Protein AF-A0A1V4V777-F1 (afdb_monomer_lite)

Secondary structure (DSSP, 8-state):
-HHHHHHHHHHHHTSSS---HHHHHHHHHHH-TT-SHHHHHHHHHHHHS-GGGS-S-----SHHHHHHHHHHHTT---HHHHHHHHHHHHHH-SS-HHHHHHHHHHHHHH---SS--HHHHHHHHHTTTS--

Foldseek 3Di:
DLLVVVVVVVVVVVDPDPDDLLVVLVCCCPDNPPHDDNSVVSNVVVVVDPPVVDQLQDDDPCPLVVVVVVCVVVVHDDPVSVVSVVVNVVSVDPPPVVVVVVLVVCCVPPVRDDDDDVVVVVCVVPVVPVPD

Radius of gyration: 19.56 Å; chains: 1; bounding box: 46×44×49 Å

Structure (mmCIF, N/CA/C/O backbone):
data_AF-A0A1V4V777-F1
#
_entry.id   AF-A0A1V4V777-F1
#
loop_
_atom_site.group_PDB
_atom_site.id
_atom_site.type_symbol
_atom_site.label_atom_id
_atom_site.label_alt_id
_atom_site.label_comp_id
_atom_site.label_asym_id
_atom_site.label_entity_id
_atom_site.label_seq_id
_atom_site.pdbx_PDB_ins_code
_atom_site.Cartn_x
_atom_site.Cartn_y
_atom_site.Cartn_z
_atom_site.occupancy
_atom_site.B_iso_or_equiv
_atom_site.auth_seq_id
_atom_site.auth_comp_id
_atom_site.auth_asym_id
_atom_site.auth_atom_id
_atom_site.pdbx_PDB_model_num
ATOM 1 N N . MET A 1 1 ? 1.295 -0.959 10.796 1.00 88.62 1 MET A N 1
ATOM 2 C CA . MET A 1 1 ? 2.072 -0.291 9.726 1.00 88.62 1 MET A CA 1
ATOM 3 C C . MET A 1 1 ? 1.119 0.513 8.853 1.00 88.62 1 MET A C 1
ATOM 5 O O . MET A 1 1 ? 0.057 -0.014 8.550 1.00 88.62 1 MET A O 1
ATOM 9 N N . ALA A 1 2 ? 1.464 1.749 8.473 1.00 96.12 2 ALA A N 1
ATOM 10 C CA . ALA A 1 2 ? 0.567 2.633 7.713 1.00 96.12 2 ALA A CA 1
ATOM 11 C C . ALA A 1 2 ? 0.217 2.074 6.322 1.00 96.12 2 ALA A C 1
ATOM 13 O O . ALA A 1 2 ? -0.961 1.963 5.997 1.00 96.12 2 ALA A O 1
ATOM 14 N N . GLN A 1 3 ? 1.223 1.623 5.564 1.00 97.31 3 GLN A N 1
ATOM 15 C CA . GLN A 1 3 ? 1.032 1.052 4.226 1.00 97.31 3 GLN A CA 1
ATOM 16 C C . GLN A 1 3 ? 0.048 -0.131 4.223 1.00 97.31 3 GLN A C 1
ATOM 18 O O . GLN A 1 3 ? -0.905 -0.140 3.452 1.00 97.31 3 GLN A O 1
ATOM 23 N N . ALA A 1 4 ? 0.204 -1.078 5.155 1.00 97.31 4 ALA A N 1
ATOM 24 C CA . ALA A 1 4 ? -0.697 -2.229 5.269 1.00 97.31 4 ALA A CA 1
ATOM 25 C C . ALA A 1 4 ? -2.156 -1.826 5.571 1.00 97.31 4 ALA A C 1
ATOM 27 O O . ALA A 1 4 ? -3.092 -2.435 5.056 1.00 97.31 4 ALA A O 1
ATOM 28 N N . ILE A 1 5 ? -2.367 -0.783 6.387 1.00 97.25 5 ILE A N 1
ATOM 29 C CA . ILE A 1 5 ? -3.711 -0.236 6.635 1.00 97.25 5 ILE A CA 1
ATOM 30 C C . ILE A 1 5 ? -4.269 0.385 5.344 1.00 97.25 5 ILE A C 1
ATOM 32 O O . ILE A 1 5 ? -5.429 0.147 5.014 1.00 97.25 5 ILE A O 1
ATOM 36 N N . GLY A 1 6 ? -3.451 1.132 4.596 1.00 97.12 6 GLY A N 1
ATOM 37 C CA . GLY A 1 6 ? -3.834 1.732 3.313 1.00 97.12 6 GLY A CA 1
ATOM 38 C C . GLY A 1 6 ? -4.232 0.701 2.251 1.00 97.12 6 GLY A C 1
ATOM 39 O O . GLY A 1 6 ? -5.273 0.846 1.608 1.00 97.12 6 GLY A O 1
ATOM 40 N N . GLU A 1 7 ? -3.473 -0.387 2.114 1.00 97.81 7 GLU A N 1
ATOM 41 C CA . GLU A 1 7 ? -3.823 -1.514 1.237 1.00 97.81 7 GLU A CA 1
ATOM 42 C C . GLU A 1 7 ? -5.154 -2.160 1.647 1.00 97.81 7 GLU A C 1
ATOM 44 O O . GLU A 1 7 ? -6.009 -2.419 0.798 1.00 97.81 7 GLU A O 1
ATOM 49 N N . GLY A 1 8 ? -5.378 -2.332 2.954 1.00 97.12 8 GLY A N 1
ATOM 50 C CA . GLY A 1 8 ? -6.656 -2.797 3.492 1.00 97.12 8 GLY A CA 1
ATOM 51 C C . GLY A 1 8 ? -7.825 -1.874 3.135 1.00 97.12 8 GLY A C 1
ATOM 52 O O . GLY A 1 8 ? -8.888 -2.356 2.750 1.00 97.12 8 GLY A O 1
ATOM 53 N N . VAL A 1 9 ? -7.635 -0.551 3.181 1.00 96.94 9 VAL A N 1
ATOM 54 C CA . VAL A 1 9 ? -8.654 0.418 2.733 1.00 96.94 9 VAL A CA 1
ATOM 55 C C . VAL A 1 9 ? -8.959 0.252 1.246 1.00 96.94 9 VAL A C 1
ATOM 57 O O . VAL A 1 9 ? -10.131 0.261 0.868 1.00 96.94 9 VAL A O 1
ATOM 60 N N . SER A 1 10 ? -7.935 0.066 0.408 1.00 96.81 10 SER A N 1
ATOM 61 C CA . SER A 1 10 ? -8.119 -0.198 -1.025 1.00 96.81 10 SER A CA 1
ATOM 62 C C . SER A 1 10 ? -8.972 -1.450 -1.255 1.00 96.81 10 SER A C 1
ATOM 64 O O . SER A 1 10 ? -9.936 -1.414 -2.021 1.00 96.81 10 SER A O 1
ATOM 66 N N . LEU A 1 11 ? -8.695 -2.527 -0.511 1.00 97.38 11 LEU A N 1
ATOM 67 C CA . LEU A 1 11 ? -9.466 -3.768 -0.577 1.00 97.38 11 LEU A CA 1
ATOM 68 C C . LEU A 1 11 ? -10.923 -3.581 -0.129 1.00 97.38 11 LEU A C 1
ATOM 70 O O . LEU A 1 11 ? -11.832 -4.028 -0.822 1.00 97.38 11 LEU A O 1
ATOM 74 N N . LEU A 1 12 ? -11.163 -2.893 0.993 1.00 96.81 12 LEU A N 1
ATOM 75 C CA . LEU A 1 12 ? -12.519 -2.617 1.485 1.00 96.81 12 LEU A CA 1
ATOM 76 C C . LEU A 1 12 ? -13.332 -1.817 0.460 1.00 96.81 1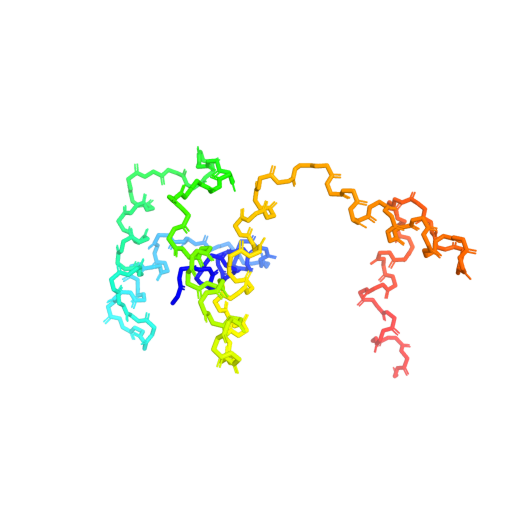2 LEU A C 1
ATOM 78 O O . LEU A 1 12 ? -14.491 -2.137 0.200 1.00 96.81 12 LEU A O 1
ATOM 82 N N . ARG A 1 13 ? -12.720 -0.801 -0.155 1.00 95.00 13 ARG A N 1
ATOM 83 C CA . ARG A 1 13 ? -13.369 0.028 -1.181 1.00 95.00 13 ARG A CA 1
ATOM 84 C C . ARG A 1 13 ? -13.611 -0.711 -2.494 1.00 95.00 13 ARG A C 1
ATOM 86 O O . ARG A 1 13 ? -14.539 -0.356 -3.210 1.00 95.00 13 ARG A O 1
ATOM 93 N N . GLY A 1 14 ? -12.767 -1.687 -2.818 1.00 94.94 14 GLY A N 1
ATOM 94 C CA . GLY A 1 14 ? -12.922 -2.550 -3.987 1.00 94.94 14 GLY A CA 1
ATOM 95 C C . GLY A 1 14 ? -13.856 -3.742 -3.768 1.00 94.94 14 GLY A C 1
ATOM 96 O O . GLY A 1 14 ? -14.017 -4.537 -4.689 1.00 94.94 14 GLY A O 1
ATOM 97 N N . SER A 1 15 ? -1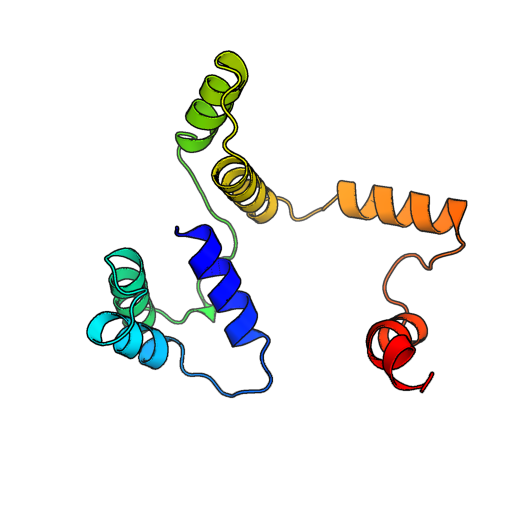4.426 -3.896 -2.569 1.00 94.94 15 SER A N 1
ATOM 98 C CA . SER A 1 15 ? -15.333 -4.999 -2.245 1.00 94.94 15 SER A CA 1
ATOM 99 C C . SER A 1 15 ? -16.743 -4.782 -2.803 1.00 94.94 15 SER A C 1
ATOM 101 O O . SER A 1 15 ? -17.144 -3.658 -3.100 1.00 94.94 15 SER A O 1
ATOM 103 N N . ASP A 1 16 ? -17.524 -5.861 -2.876 1.00 95.06 16 ASP A N 1
ATOM 104 C CA . ASP A 1 16 ? -18.927 -5.830 -3.320 1.00 95.06 16 ASP A CA 1
ATOM 105 C C . ASP A 1 16 ? -19.895 -5.263 -2.256 1.00 95.06 16 ASP A C 1
ATOM 107 O O . ASP A 1 16 ? -21.109 -5.219 -2.464 1.00 95.06 16 ASP A O 1
ATOM 111 N N . PHE A 1 17 ? -19.385 -4.835 -1.095 1.00 95.25 17 PHE A N 1
ATOM 112 C CA . PHE A 1 17 ? -20.188 -4.340 0.021 1.00 95.25 17 PHE A CA 1
ATOM 113 C C . PHE A 1 17 ? -20.229 -2.810 0.071 1.00 95.25 17 PHE A C 1
ATOM 115 O O . PHE A 1 17 ? -19.232 -2.123 -0.150 1.00 95.25 17 PHE A O 1
ATOM 122 N N . HIS A 1 18 ? -21.377 -2.258 0.474 1.00 94.25 18 HIS A N 1
ATOM 123 C CA . HIS A 1 18 ? -21.488 -0.834 0.781 1.00 94.25 18 HIS A CA 1
ATOM 124 C C . HIS A 1 18 ? -20.961 -0.550 2.195 1.00 94.25 18 HIS A C 1
ATOM 126 O O . HIS A 1 18 ? -21.693 -0.645 3.182 1.00 94.25 18 HIS A O 1
ATOM 132 N N . LEU A 1 19 ? -19.664 -0.252 2.290 1.00 96.19 19 LEU A N 1
ATOM 133 C CA . LEU A 1 19 ? -18.956 -0.094 3.558 1.00 96.19 19 LEU A CA 1
ATOM 134 C C . LEU A 1 19 ? -18.772 1.373 3.957 1.00 96.19 19 LEU A C 1
ATOM 136 O O . LEU A 1 19 ? -18.273 2.196 3.191 1.00 96.19 19 LEU A O 1
ATOM 140 N N . ASP A 1 20 ? -19.104 1.667 5.212 1.00 96.19 20 ASP A N 1
ATOM 141 C CA . ASP A 1 20 ? -18.846 2.949 5.864 1.00 96.19 20 ASP A CA 1
ATOM 142 C C . ASP A 1 20 ? -17.484 2.889 6.573 1.00 96.19 20 ASP A C 1
ATOM 144 O O . ASP A 1 20 ? -17.348 2.307 7.655 1.00 96.19 20 ASP A O 1
ATOM 148 N N . LEU A 1 21 ? -16.456 3.453 5.928 1.00 96.81 21 LEU A N 1
ATOM 149 C CA . LEU A 1 21 ? -15.083 3.413 6.440 1.00 96.81 21 LEU A CA 1
ATOM 150 C C . LEU A 1 21 ? -14.971 4.064 7.824 1.00 96.81 21 LEU A C 1
ATOM 152 O O . LEU A 1 21 ? -14.285 3.527 8.690 1.00 96.81 21 LEU A O 1
ATOM 156 N N . GLU A 1 22 ? -15.663 5.177 8.066 1.00 96.50 22 GLU A N 1
ATOM 157 C CA . GLU A 1 22 ? -15.608 5.874 9.352 1.00 96.50 22 GLU A CA 1
ATOM 158 C C . GLU A 1 22 ? -16.117 4.968 10.482 1.00 96.50 22 GLU A C 1
ATOM 160 O O . GLU A 1 22 ? -15.448 4.802 11.508 1.00 96.50 22 GLU A O 1
ATOM 165 N N . LYS A 1 23 ? -17.266 4.310 10.278 1.00 96.81 23 LYS A N 1
ATOM 166 C CA . LYS A 1 23 ? -17.815 3.360 11.258 1.00 96.81 23 LYS A CA 1
ATOM 167 C C . LYS A 1 23 ? -16.903 2.158 11.481 1.00 96.81 23 LYS A C 1
ATOM 169 O O . LYS A 1 23 ? -16.739 1.739 12.628 1.00 96.81 23 LYS A O 1
ATOM 174 N N . ILE A 1 24 ? -16.294 1.624 10.422 1.00 96.81 24 ILE A N 1
ATOM 175 C CA . ILE A 1 24 ? -15.349 0.502 10.522 1.00 96.81 24 ILE A CA 1
ATOM 176 C C . ILE A 1 24 ? -14.152 0.892 11.393 1.00 96.81 24 ILE A C 1
ATOM 178 O O . ILE A 1 24 ? -13.873 0.219 12.386 1.00 96.81 24 ILE A O 1
ATOM 182 N N . PHE A 1 25 ? -13.485 2.007 11.086 1.00 97.50 25 PHE A N 1
ATOM 183 C CA . PHE A 1 25 ? -12.316 2.451 11.847 1.00 97.50 25 PHE A CA 1
ATOM 184 C C . PHE A 1 25 ? -12.670 2.827 13.296 1.00 97.50 25 PHE A C 1
ATOM 186 O O . PHE A 1 25 ? -11.917 2.488 14.211 1.00 97.50 25 PHE A O 1
ATOM 193 N N . LYS A 1 26 ? -13.844 3.428 13.548 1.00 96.75 26 LYS A N 1
ATOM 194 C CA . LYS A 1 26 ? -14.354 3.676 14.914 1.00 96.75 26 LYS A CA 1
ATOM 195 C C . LYS A 1 26 ? -14.588 2.386 15.702 1.00 96.75 26 LYS A C 1
ATOM 197 O O . LYS A 1 26 ? -14.305 2.345 16.899 1.00 96.75 26 LYS A O 1
ATOM 202 N N . SER A 1 27 ? -15.106 1.347 15.048 1.00 96.94 27 SER A N 1
ATOM 203 C CA . SER A 1 27 ? -15.302 0.026 15.657 1.00 96.94 27 SER A CA 1
ATOM 204 C C . SER A 1 27 ? -13.960 -0.621 16.005 1.00 96.94 27 SER A C 1
ATOM 206 O O . SER A 1 27 ? -13.724 -1.021 17.150 1.00 96.94 27 SER A O 1
ATOM 208 N N . TRP A 1 28 ? -13.028 -0.638 15.048 1.00 97.19 28 TRP A N 1
ATOM 209 C CA . TRP A 1 28 ? -11.706 -1.230 15.239 1.00 97.19 28 TRP A CA 1
ATOM 210 C C . TRP A 1 28 ? -10.883 -0.535 16.318 1.00 97.19 28 TRP A C 1
ATOM 212 O O . TRP A 1 28 ? -10.194 -1.216 17.074 1.00 97.19 28 TRP A O 1
ATOM 222 N N . ALA A 1 29 ? -11.011 0.785 16.461 1.00 95.81 29 ALA A N 1
ATOM 223 C CA . ALA A 1 29 ? -10.344 1.541 17.517 1.00 95.81 29 ALA A CA 1
ATOM 224 C C . ALA A 1 29 ? -10.721 1.071 18.940 1.00 95.81 29 ALA A C 1
ATOM 226 O O . ALA A 1 29 ? -9.928 1.224 19.869 1.00 95.81 29 ALA A O 1
ATOM 227 N N . ARG A 1 30 ? -11.910 0.479 19.129 1.00 92.81 30 ARG A N 1
ATOM 228 C CA . ARG A 1 30 ? -12.435 0.109 20.456 1.00 92.81 30 ARG A CA 1
ATOM 229 C C . ARG A 1 30 ? -12.392 -1.387 20.753 1.00 92.81 30 ARG A C 1
ATOM 231 O O . ARG A 1 30 ? -12.215 -1.748 21.911 1.00 92.81 30 ARG A O 1
ATOM 238 N N . GLY A 1 31 ? -12.568 -2.242 19.744 1.00 87.06 31 GLY A N 1
ATOM 239 C CA . GLY A 1 31 ? -12.819 -3.674 19.962 1.00 87.06 31 GLY A CA 1
ATOM 240 C C . GLY A 1 31 ? -12.002 -4.646 19.115 1.00 87.06 31 GLY A C 1
ATOM 241 O O . GLY A 1 31 ? -12.195 -5.849 19.258 1.00 87.06 31 GLY A O 1
ATOM 242 N N . ALA A 1 32 ? -11.111 -4.174 18.236 1.00 92.81 32 ALA A N 1
ATOM 243 C CA . ALA A 1 32 ? -10.326 -5.062 17.378 1.00 92.81 32 ALA A CA 1
ATOM 244 C C . ALA A 1 32 ? -8.891 -5.249 17.883 1.00 92.81 32 ALA A C 1
ATOM 246 O O . ALA 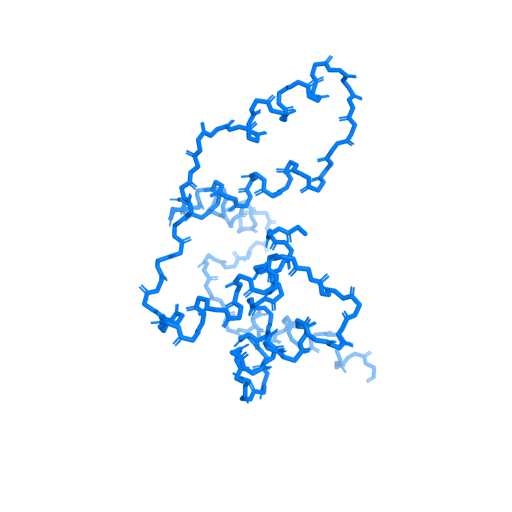A 1 32 ? -8.278 -4.322 18.408 1.00 92.81 32 ALA A O 1
ATOM 247 N N . THR A 1 33 ? -8.310 -6.425 17.635 1.00 95.88 33 THR A N 1
ATOM 248 C CA . THR A 1 33 ? -6.888 -6.706 17.918 1.00 95.88 33 THR A CA 1
ATOM 249 C C . THR A 1 33 ? -5.950 -5.752 17.177 1.00 95.88 33 THR A C 1
ATOM 251 O O . THR A 1 33 ? -4.886 -5.415 17.678 1.00 95.88 33 THR A O 1
ATOM 254 N N . VAL A 1 34 ? -6.364 -5.268 16.003 1.00 92.25 34 VAL A N 1
ATOM 255 C CA . VAL A 1 34 ? -5.601 -4.309 15.188 1.00 92.25 34 VAL A CA 1
ATOM 256 C C . VAL A 1 34 ? -5.667 -2.866 15.707 1.00 92.25 34 VAL A C 1
ATOM 258 O O . VAL A 1 34 ? -5.140 -1.967 15.054 1.00 92.25 34 VAL A O 1
ATOM 261 N N . ARG A 1 35 ? -6.325 -2.617 16.851 1.00 94.62 35 ARG A N 1
ATOM 262 C CA . ARG A 1 35 ? -6.413 -1.288 17.471 1.00 94.62 35 ARG A CA 1
ATOM 263 C C . ARG A 1 35 ? -5.033 -0.676 17.696 1.00 94.62 35 ARG A C 1
ATOM 265 O O . ARG A 1 35 ? -4.060 -1.361 17.999 1.00 94.62 35 ARG A O 1
ATOM 272 N N . GLY A 1 36 ? -4.975 0.644 17.610 1.00 95.25 36 GLY A N 1
ATOM 273 C CA . GLY A 1 36 ? -3.767 1.409 17.865 1.00 95.25 36 GLY A CA 1
ATOM 274 C C . GLY A 1 36 ? -3.874 2.816 17.304 1.00 95.25 36 GLY A C 1
ATOM 275 O O . GLY A 1 36 ? -4.837 3.157 16.614 1.00 95.25 36 GLY A O 1
ATOM 276 N N . TRP A 1 37 ? -2.844 3.615 17.562 1.00 96.88 37 TRP A N 1
ATOM 277 C CA . TRP A 1 37 ? -2.841 5.043 17.255 1.00 96.88 37 TRP A CA 1
ATOM 278 C C . TRP A 1 37 ? -3.171 5.371 15.789 1.00 96.88 37 TRP A C 1
ATOM 280 O O . TRP A 1 37 ? -3.963 6.268 15.526 1.00 96.88 37 TRP A O 1
ATOM 290 N N . LEU A 1 38 ? -2.645 4.612 14.820 1.00 97.38 38 LEU A N 1
ATOM 291 C CA . LEU A 1 38 ? -2.941 4.839 13.396 1.00 97.38 38 LEU A CA 1
ATOM 292 C C . LEU A 1 38 ? -4.411 4.564 13.034 1.00 97.38 38 LEU A C 1
ATOM 294 O O . LEU A 1 38 ? -4.975 5.256 12.192 1.00 97.38 38 LEU A O 1
ATOM 298 N N . VAL A 1 39 ? -5.044 3.575 13.672 1.00 97.81 39 VAL A N 1
ATOM 299 C CA . VAL A 1 39 ? -6.468 3.259 13.461 1.00 97.81 39 VAL A CA 1
ATOM 300 C C . VAL A 1 39 ? -7.344 4.359 14.059 1.00 97.81 39 VAL A C 1
ATOM 302 O O . VAL A 1 39 ? -8.302 4.798 13.427 1.00 97.81 39 VAL A O 1
ATOM 305 N N . GLU A 1 40 ? -6.987 4.854 15.245 1.00 97.00 40 GLU A N 1
ATOM 306 C CA . GLU A 1 40 ? -7.652 5.994 15.886 1.00 97.00 40 GLU A CA 1
ATOM 307 C C . GLU A 1 40 ? -7.482 7.290 15.080 1.00 97.00 40 GLU A C 1
ATOM 309 O O . GLU A 1 40 ? -8.425 8.073 14.946 1.00 97.00 40 GLU A O 1
ATOM 314 N N . LEU A 1 41 ? -6.295 7.510 14.505 1.00 97.19 41 LEU A N 1
ATOM 315 C CA . LEU A 1 41 ? -6.020 8.637 13.620 1.00 97.19 41 LEU A CA 1
ATOM 316 C C . LEU A 1 41 ? -6.901 8.577 12.368 1.00 97.19 41 LEU A C 1
ATOM 318 O O . LEU A 1 41 ? -7.589 9.550 12.084 1.00 97.19 41 LEU A O 1
ATOM 322 N N . MET A 1 42 ? -6.963 7.425 11.693 1.00 97.38 42 MET A N 1
ATOM 323 C CA . MET A 1 42 ? -7.858 7.215 10.549 1.00 97.38 42 MET A CA 1
ATOM 324 C C . MET A 1 42 ? -9.328 7.471 10.904 1.00 97.38 42 MET A C 1
ATOM 326 O O . MET A 1 42 ? -10.025 8.147 10.152 1.00 97.38 42 MET A O 1
ATOM 330 N N . ALA A 1 43 ? -9.799 6.982 12.056 1.00 96.81 43 ALA A N 1
ATOM 331 C CA . ALA A 1 43 ? -11.175 7.193 12.505 1.00 96.81 43 ALA A CA 1
ATOM 332 C C . ALA A 1 43 ? -11.521 8.682 12.693 1.00 96.81 43 ALA A C 1
ATOM 334 O O . ALA A 1 43 ? -12.630 9.091 12.356 1.00 96.81 43 ALA A O 1
ATOM 335 N N . ARG A 1 44 ? -10.588 9.489 13.223 1.00 97.25 44 ARG A N 1
ATOM 336 C CA . ARG A 1 44 ? -10.765 10.949 13.327 1.00 97.25 44 ARG A CA 1
ATOM 337 C C . ARG A 1 44 ? -10.727 11.623 11.965 1.00 97.25 44 ARG A C 1
ATOM 339 O O . ARG A 1 44 ? -11.656 12.352 11.644 1.00 97.25 44 ARG A O 1
ATOM 346 N N . SER A 1 45 ? -9.710 11.343 11.152 1.00 97.19 45 SER A N 1
ATOM 347 C CA . SER A 1 45 ? -9.554 11.994 9.847 1.00 97.19 45 SER A CA 1
ATOM 348 C C . SER A 1 45 ? -10.755 11.745 8.931 1.00 97.19 45 SER A C 1
ATOM 350 O O . SER A 1 45 ? -11.188 12.654 8.231 1.00 97.19 45 SER A O 1
ATOM 352 N N . LEU A 1 46 ? -11.337 10.541 8.973 1.00 96.75 46 LEU A N 1
ATOM 353 C CA . LEU A 1 46 ? -12.545 10.198 8.212 1.00 96.75 46 LEU A CA 1
ATOM 354 C C . LEU A 1 46 ? -13.814 10.909 8.710 1.00 96.75 46 LEU A C 1
ATOM 356 O O . LEU A 1 46 ? -14.744 11.066 7.928 1.00 96.75 46 LEU A O 1
ATOM 360 N N . ALA A 1 47 ? -13.860 11.335 9.976 1.00 95.75 47 ALA A N 1
ATOM 361 C CA . ALA A 1 47 ? -14.972 12.121 10.516 1.00 95.75 47 ALA A CA 1
ATOM 362 C C . ALA A 1 47 ? -14.870 13.614 10.147 1.00 95.75 47 ALA A C 1
ATOM 364 O O . ALA A 1 47 ? -15.872 14.323 10.151 1.00 95.75 47 ALA A O 1
ATOM 365 N N . GLU A 1 48 ? -13.662 14.094 9.846 1.00 96.19 48 GLU A N 1
ATOM 366 C CA . GLU A 1 48 ? -13.386 15.498 9.521 1.00 96.19 48 GLU A CA 1
ATOM 367 C C . GLU A 1 48 ? -13.380 15.766 8.010 1.00 96.19 48 GLU A C 1
ATOM 369 O O . GLU A 1 48 ? -13.692 16.874 7.576 1.00 96.19 48 GLU A O 1
ATOM 374 N N . GLN A 1 49 ? -13.008 14.771 7.197 1.00 94.50 49 GLN A N 1
ATOM 375 C CA . GLN A 1 49 ? -12.777 14.937 5.762 1.00 94.50 49 GLN A CA 1
ATOM 376 C C . GLN A 1 49 ? -13.360 13.778 4.955 1.00 94.50 49 GLN A C 1
ATOM 378 O O . GLN A 1 49 ? -13.271 12.608 5.333 1.00 94.50 49 GLN A O 1
ATOM 383 N N . ARG A 1 50 ? -13.902 14.088 3.772 1.00 93.94 50 ARG A N 1
ATOM 384 C CA . ARG A 1 50 ? -14.318 13.053 2.822 1.00 93.94 50 ARG A CA 1
ATOM 385 C C . ARG A 1 50 ? -13.092 12.429 2.175 1.00 93.94 50 ARG A C 1
ATOM 387 O O . ARG A 1 50 ? -12.300 13.111 1.536 1.00 93.94 50 ARG A O 1
ATOM 394 N N . PHE A 1 51 ? -13.000 11.107 2.254 1.00 94.44 51 PHE A N 1
ATOM 395 C CA . PHE A 1 51 ? -11.886 10.349 1.682 1.00 94.44 51 PHE A CA 1
ATOM 396 C C . PHE A 1 51 ? -11.679 10.588 0.174 1.00 94.44 51 PHE A C 1
ATOM 398 O O . PHE A 1 51 ? -10.551 10.539 -0.299 1.00 94.44 51 PHE A O 1
ATOM 405 N N . SER A 1 52 ? -12.749 10.866 -0.583 1.00 92.81 52 SER A N 1
ATOM 406 C CA . SER A 1 52 ? -12.683 11.175 -2.024 1.00 92.81 52 SER A CA 1
ATOM 407 C C . SER A 1 52 ? -11.910 12.445 -2.358 1.00 92.81 52 SER A C 1
ATOM 409 O O . SER A 1 52 ? -11.459 12.594 -3.489 1.00 92.81 52 SER A O 1
ATOM 411 N N . ASP A 1 53 ? -11.790 13.352 -1.393 1.00 95.19 53 ASP A N 1
ATOM 412 C CA . ASP A 1 53 ? -11.205 14.673 -1.594 1.00 95.19 53 ASP A CA 1
ATOM 413 C C . ASP A 1 53 ? -9.693 14.647 -1.273 1.00 95.19 53 ASP A C 1
ATOM 415 O O . ASP A 1 53 ? -8.979 15.614 -1.531 1.00 95.19 53 ASP A O 1
ATOM 419 N N . VAL A 1 54 ? -9.188 13.521 -0.745 1.00 94.75 54 VAL A N 1
ATOM 420 C CA . VAL A 1 54 ? -7.778 13.316 -0.396 1.00 94.75 54 VAL A CA 1
ATOM 421 C C . VAL A 1 54 ? -6.986 12.892 -1.644 1.00 94.75 54 VAL A C 1
ATOM 423 O O . VAL A 1 54 ? -7.338 11.895 -2.281 1.00 94.75 54 VAL A O 1
ATOM 426 N N . PRO A 1 55 ? -5.901 13.600 -2.012 1.00 94.69 55 PRO A N 1
ATOM 427 C CA . PRO A 1 55 ? -5.069 13.217 -3.148 1.00 94.69 55 PRO A CA 1
ATOM 428 C C . PRO A 1 55 ? -4.327 11.897 -2.889 1.00 94.69 55 PRO A C 1
ATOM 430 O O . PRO A 1 55 ? -3.938 11.594 -1.765 1.00 94.69 55 PRO A O 1
ATOM 433 N N . SER A 1 56 ? -4.075 11.125 -3.950 1.00 94.00 56 SER A N 1
ATOM 434 C CA . SER A 1 56 ? -3.374 9.833 -3.859 1.00 94.00 56 SER A CA 1
ATOM 435 C C . SER A 1 56 ? -1.847 9.942 -3.757 1.00 94.00 56 SER A C 1
ATOM 437 O O . SER A 1 56 ? -1.187 8.925 -3.572 1.00 94.00 56 SER A O 1
ATOM 439 N N . HIS A 1 57 ? -1.281 11.141 -3.935 1.00 95.69 57 HIS A N 1
ATOM 440 C CA . HIS A 1 57 ? 0.159 11.402 -3.826 1.00 95.69 57 HIS A CA 1
ATOM 441 C C . HIS A 1 57 ? 0.568 11.453 -2.356 1.00 95.69 57 HIS A C 1
ATOM 443 O O . HIS A 1 57 ? -0.010 12.223 -1.590 1.00 95.69 57 HIS A O 1
ATOM 449 N N . VAL A 1 58 ? 1.586 10.680 -1.980 1.00 95.19 58 VAL A N 1
ATOM 450 C CA . VAL A 1 58 ? 2.134 10.672 -0.619 1.00 95.19 58 VAL A CA 1
ATOM 451 C C . VAL A 1 58 ? 3.499 11.356 -0.615 1.00 95.19 58 VAL A C 1
ATOM 453 O O . VAL A 1 58 ? 4.423 10.942 -1.322 1.00 95.19 58 VAL A O 1
ATOM 456 N N . GLU A 1 59 ? 3.631 12.407 0.193 1.00 95.38 59 GLU A N 1
ATOM 457 C CA . GLU A 1 59 ? 4.895 13.121 0.394 1.00 95.38 59 GLU A CA 1
ATOM 458 C C . GLU A 1 59 ? 5.663 12.578 1.607 1.00 95.38 59 GLU A C 1
ATOM 460 O O . GLU A 1 59 ? 5.055 12.026 2.526 1.00 95.38 59 GLU A O 1
ATOM 465 N N . ASP A 1 60 ? 6.992 12.712 1.605 1.00 94.88 60 ASP A N 1
ATOM 466 C CA . ASP A 1 60 ? 7.850 12.251 2.699 1.00 94.88 60 ASP A CA 1
ATOM 467 C C . ASP A 1 60 ? 9.112 13.102 2.883 1.00 94.88 60 ASP A C 1
ATOM 469 O O . ASP A 1 60 ? 9.473 13.913 2.036 1.00 94.88 60 ASP A O 1
ATOM 473 N N . THR A 1 61 ? 9.788 12.911 4.016 1.00 95.44 61 THR A N 1
ATOM 474 C CA . THR A 1 61 ? 11.049 13.589 4.355 1.00 95.44 61 THR A CA 1
ATOM 475 C C . THR A 1 61 ? 12.293 12.804 3.932 1.00 95.44 61 THR A C 1
ATOM 477 O O . THR A 1 61 ? 13.403 13.316 4.051 1.00 95.44 61 THR A O 1
ATOM 480 N N . GLY A 1 62 ? 12.142 11.562 3.460 1.00 94.38 62 GLY A N 1
ATOM 481 C CA . GLY A 1 62 ? 13.245 10.664 3.119 1.00 94.38 62 GLY A CA 1
ATOM 482 C C . GLY A 1 62 ? 13.774 9.818 4.281 1.00 94.38 62 GLY A C 1
ATOM 483 O O . GLY A 1 62 ? 14.712 9.049 4.079 1.00 94.38 62 GLY A O 1
ATOM 484 N N . GLU A 1 63 ? 13.188 9.899 5.480 1.00 95.75 63 GLU A N 1
ATOM 485 C CA . GLU A 1 63 ? 13.644 9.143 6.664 1.00 95.75 63 GLU A CA 1
ATOM 486 C C . GLU A 1 63 ? 13.689 7.627 6.426 1.00 95.75 63 GLU A C 1
ATOM 488 O O . GLU A 1 63 ? 14.646 6.950 6.807 1.00 95.75 63 GLU A O 1
ATOM 493 N N . VAL A 1 64 ? 12.677 7.084 5.744 1.00 95.12 64 VAL A N 1
ATOM 494 C CA . VAL A 1 64 ? 12.622 5.651 5.421 1.00 95.12 64 VAL A CA 1
ATOM 495 C C . VAL A 1 64 ? 13.659 5.283 4.356 1.00 95.12 64 VAL A C 1
ATOM 497 O O . VAL A 1 64 ? 14.180 4.171 4.379 1.00 95.12 64 VAL A O 1
ATOM 500 N N . ASN A 1 65 ? 14.027 6.208 3.465 1.00 95.94 65 ASN A N 1
ATOM 501 C CA . ASN A 1 65 ? 15.045 5.956 2.442 1.00 95.94 65 ASN A CA 1
ATOM 502 C C . ASN A 1 65 ? 16.410 5.760 3.093 1.00 95.94 65 ASN A C 1
ATOM 504 O O . ASN A 1 65 ? 17.099 4.790 2.785 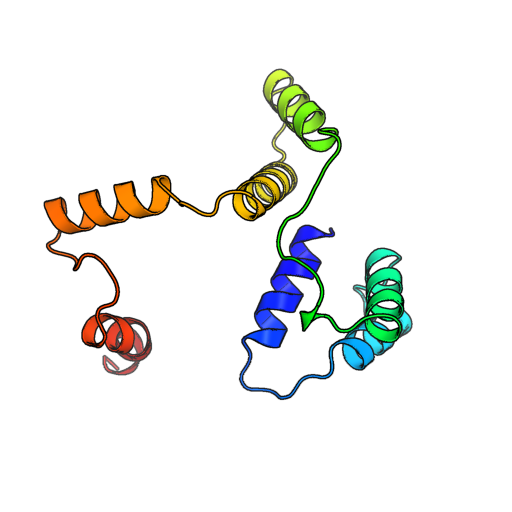1.00 95.94 65 ASN A O 1
ATOM 508 N N . TRP A 1 66 ? 16.768 6.639 4.035 1.00 96.50 66 TRP A N 1
ATOM 509 C CA . TRP A 1 66 ? 17.991 6.486 4.821 1.00 96.50 66 TRP A CA 1
ATOM 510 C C . TRP A 1 66 ? 18.028 5.134 5.549 1.00 96.50 66 TRP A C 1
ATOM 512 O O . TRP A 1 66 ? 19.026 4.424 5.462 1.00 96.50 66 TRP A O 1
ATOM 522 N N . LEU A 1 67 ? 16.923 4.732 6.186 1.00 97.38 67 LEU A N 1
ATOM 523 C CA . LEU A 1 67 ? 16.824 3.438 6.870 1.00 97.38 67 LEU A CA 1
ATOM 524 C C . LEU A 1 67 ? 17.028 2.255 5.909 1.00 97.38 67 LEU A C 1
ATOM 526 O O . LEU A 1 67 ? 17.680 1.273 6.260 1.00 97.38 67 LEU A O 1
ATOM 530 N N . VAL A 1 68 ? 16.470 2.335 4.697 1.00 97.94 68 VAL A N 1
ATOM 531 C CA . VAL A 1 68 ? 16.646 1.296 3.673 1.00 97.94 68 VAL A CA 1
ATOM 532 C C . VAL A 1 68 ? 18.099 1.210 3.212 1.00 97.94 68 VAL A C 1
ATOM 534 O O . VAL A 1 68 ? 18.613 0.104 3.056 1.00 97.94 68 VAL A O 1
ATOM 537 N N . HIS A 1 69 ? 18.771 2.348 3.044 1.00 98.12 69 HIS A N 1
ATOM 538 C CA . HIS A 1 69 ? 20.197 2.379 2.725 1.00 98.12 69 HIS A CA 1
ATOM 539 C C . HIS A 1 69 ? 21.048 1.745 3.832 1.00 98.12 69 HIS A C 1
ATOM 541 O O . HIS A 1 69 ? 21.845 0.857 3.538 1.00 98.12 69 HIS A O 1
ATOM 547 N N . ASP A 1 70 ? 20.832 2.119 5.094 1.00 98.50 70 ASP A N 1
ATOM 548 C CA . ASP A 1 70 ? 21.576 1.556 6.228 1.00 98.50 70 ASP A CA 1
ATOM 549 C C . ASP A 1 70 ? 21.351 0.038 6.365 1.00 98.50 70 ASP A C 1
ATOM 551 O O . ASP A 1 70 ? 22.289 -0.718 6.613 1.00 98.50 70 ASP A O 1
ATOM 555 N N . ALA A 1 71 ? 20.133 -0.451 6.114 1.00 98.50 71 ALA A N 1
ATOM 556 C CA . ALA A 1 71 ? 19.858 -1.886 6.123 1.00 98.50 71 ALA A CA 1
ATOM 557 C C . ALA A 1 71 ? 20.603 -2.652 5.015 1.00 98.50 71 ALA A C 1
ATOM 559 O O . ALA A 1 71 ? 21.037 -3.779 5.253 1.00 98.50 71 ALA A O 1
ATOM 560 N N . LEU A 1 72 ? 20.780 -2.053 3.830 1.00 98.25 72 LEU A N 1
ATOM 561 C CA . LEU A 1 72 ? 21.590 -2.636 2.755 1.00 98.25 72 LEU A CA 1
ATOM 562 C C . LEU A 1 72 ? 23.072 -2.687 3.136 1.00 98.25 72 LEU A C 1
ATOM 564 O O . LEU A 1 72 ? 23.702 -3.722 2.945 1.00 98.25 72 LEU A O 1
ATOM 568 N N . GLU A 1 73 ? 23.611 -1.608 3.710 1.00 98.50 73 GLU A N 1
ATOM 569 C CA . GLU A 1 73 ? 25.006 -1.556 4.172 1.00 98.50 73 GLU A CA 1
ATOM 570 C C . GLU A 1 73 ? 25.298 -2.589 5.265 1.00 98.50 73 GLU A C 1
ATOM 572 O O . GLU A 1 73 ? 26.387 -3.157 5.313 1.00 98.50 73 GLU A O 1
ATOM 577 N N . LYS A 1 74 ? 24.323 -2.845 6.143 1.00 98.50 74 LYS A N 1
ATOM 578 C CA . LYS A 1 74 ? 24.437 -3.845 7.215 1.00 98.50 74 LYS A CA 1
ATOM 579 C C . LYS A 1 74 ? 24.022 -5.255 6.800 1.00 98.50 74 LYS A C 1
ATOM 581 O O . LYS A 1 74 ? 24.072 -6.150 7.639 1.00 98.50 74 LYS A O 1
ATOM 586 N N . GLU A 1 75 ? 23.571 -5.447 5.561 1.00 98.44 75 GLU A N 1
ATOM 587 C CA . GLU A 1 75 ? 23.024 -6.715 5.061 1.00 98.44 75 GLU A CA 1
ATOM 588 C C . GLU A 1 75 ? 21.862 -7.267 5.924 1.00 98.44 75 GLU A C 1
ATOM 590 O O . GLU A 1 75 ? 21.693 -8.476 6.088 1.00 98.44 75 GLU A O 1
ATOM 595 N N . ILE A 1 76 ? 21.025 -6.381 6.484 1.00 98.62 76 ILE A N 1
ATOM 596 C CA . ILE A 1 76 ? 19.883 -6.749 7.337 1.00 98.62 76 ILE A CA 1
ATOM 597 C C . ILE A 1 76 ? 18.588 -6.791 6.507 1.00 98.62 76 ILE A C 1
ATOM 599 O O . ILE A 1 76 ? 18.195 -5.785 5.911 1.00 98.62 76 ILE A O 1
ATOM 603 N N . PRO A 1 77 ? 17.848 -7.917 6.494 1.00 98.44 77 PRO A N 1
ATOM 604 C CA . PRO A 1 77 ? 16.631 -8.035 5.700 1.00 98.44 77 PRO A CA 1
ATOM 605 C C . PRO A 1 77 ? 15.462 -7.242 6.307 1.00 98.44 77 PRO A C 1
ATOM 607 O O . PRO A 1 77 ? 14.961 -7.566 7.383 1.00 98.44 77 PRO A O 1
ATOM 610 N N . ILE A 1 78 ? 14.957 -6.253 5.561 1.00 98.12 78 ILE A N 1
ATOM 611 C CA . ILE A 1 78 ? 13.788 -5.428 5.933 1.00 98.12 78 ILE A CA 1
ATOM 612 C C . ILE A 1 78 ? 12.695 -5.378 4.839 1.00 98.12 78 ILE A C 1
ATOM 614 O O . ILE A 1 78 ? 12.200 -4.300 4.494 1.00 98.12 78 ILE A O 1
ATOM 618 N N . PRO A 1 79 ? 12.269 -6.522 4.267 1.00 97.81 79 PRO A N 1
ATOM 619 C CA . PRO A 1 79 ? 11.461 -6.556 3.041 1.00 97.81 79 PRO A CA 1
ATOM 620 C C . PRO A 1 79 ? 10.145 -5.770 3.132 1.00 97.81 79 PRO A C 1
ATOM 622 O O . PRO A 1 79 ? 9.745 -5.122 2.166 1.00 97.81 79 PRO A O 1
ATOM 625 N N . VAL A 1 80 ? 9.479 -5.780 4.291 1.00 97.94 80 VAL A N 1
ATOM 626 C CA . VAL A 1 80 ? 8.195 -5.083 4.473 1.00 97.94 80 VAL A CA 1
ATOM 627 C C . VAL A 1 80 ? 8.378 -3.560 4.484 1.00 97.94 80 VAL A C 1
ATOM 629 O O . VAL A 1 80 ? 7.575 -2.840 3.897 1.00 97.94 80 VAL A O 1
ATOM 632 N N . ILE A 1 81 ? 9.451 -3.060 5.106 1.00 97.69 81 ILE A N 1
ATOM 633 C CA . ILE A 1 81 ? 9.769 -1.623 5.151 1.00 97.69 81 ILE A CA 1
ATOM 634 C C . ILE A 1 81 ? 10.193 -1.143 3.763 1.00 97.69 81 ILE A C 1
ATOM 636 O O . ILE A 1 81 ? 9.669 -0.144 3.277 1.00 97.69 81 ILE A O 1
ATOM 640 N N . ALA A 1 82 ? 11.081 -1.893 3.102 1.00 97.62 82 ALA A N 1
ATOM 641 C CA . ALA A 1 82 ? 11.527 -1.583 1.748 1.00 97.62 82 ALA A CA 1
ATOM 642 C C . ALA A 1 82 ? 10.344 -1.535 0.767 1.00 97.62 82 ALA A C 1
ATOM 644 O O . ALA A 1 82 ? 10.225 -0.592 -0.010 1.00 97.62 82 ALA A O 1
ATOM 645 N N . THR A 1 83 ? 9.415 -2.493 0.856 1.00 97.69 83 THR A N 1
ATOM 646 C CA . THR A 1 83 ? 8.198 -2.502 0.026 1.00 97.69 83 THR A CA 1
ATOM 647 C C . THR A 1 83 ? 7.320 -1.282 0.306 1.00 97.69 83 THR A C 1
ATOM 649 O O . THR A 1 83 ? 6.870 -0.633 -0.633 1.00 97.69 83 THR A O 1
ATOM 652 N N . ALA A 1 84 ? 7.125 -0.911 1.575 1.00 97.19 84 ALA A N 1
ATOM 653 C CA . ALA A 1 84 ? 6.355 0.282 1.924 1.00 97.19 84 ALA A CA 1
ATOM 654 C C . ALA A 1 84 ? 6.974 1.577 1.362 1.00 97.19 84 ALA A C 1
ATOM 656 O O . ALA A 1 84 ? 6.237 2.460 0.929 1.00 97.19 84 ALA A O 1
ATOM 657 N N . ALA A 1 85 ? 8.307 1.674 1.308 1.00 96.62 85 ALA A N 1
ATOM 658 C CA . ALA A 1 85 ? 8.994 2.790 0.655 1.00 96.62 85 ALA A CA 1
ATOM 659 C C . ALA A 1 85 ? 8.764 2.803 -0.869 1.00 96.62 85 ALA A C 1
ATOM 661 O O . ALA A 1 85 ? 8.461 3.847 -1.444 1.00 96.62 85 ALA A O 1
ATOM 662 N N . MET A 1 86 ? 8.828 1.640 -1.527 1.00 96.12 86 MET A N 1
ATOM 663 C CA . MET A 1 86 ? 8.556 1.541 -2.969 1.00 96.12 86 MET A CA 1
ATOM 664 C C . MET A 1 86 ? 7.110 1.911 -3.319 1.00 96.12 86 MET A C 1
ATOM 666 O O . MET A 1 86 ? 6.865 2.561 -4.332 1.00 96.12 86 MET A O 1
ATOM 670 N N . GLU A 1 87 ? 6.149 1.544 -2.473 1.00 96.06 87 GLU A N 1
ATOM 671 C CA . GLU A 1 87 ? 4.740 1.911 -2.638 1.00 96.06 87 GLU A CA 1
ATOM 672 C C . GLU A 1 87 ? 4.510 3.422 -2.531 1.00 96.06 87 GLU A C 1
ATOM 674 O O . GLU A 1 87 ? 3.724 4.002 -3.286 1.00 96.06 87 GLU A O 1
ATOM 679 N N . LEU A 1 88 ? 5.261 4.086 -1.656 1.00 95.44 88 LEU A N 1
ATOM 680 C CA . LEU A 1 88 ? 5.268 5.536 -1.566 1.00 95.44 88 LEU A CA 1
ATOM 681 C C . LEU A 1 88 ? 5.810 6.174 -2.854 1.00 95.44 88 LEU A C 1
ATOM 683 O O . LEU A 1 88 ? 5.178 7.088 -3.383 1.00 95.44 88 LEU A O 1
ATOM 687 N N . PHE A 1 89 ? 6.896 5.658 -3.436 1.00 94.88 89 PHE A N 1
ATOM 688 C CA . PHE A 1 89 ? 7.382 6.134 -4.741 1.00 94.88 89 PHE A CA 1
ATOM 689 C C . PHE A 1 89 ? 6.375 5.877 -5.865 1.00 94.88 89 PHE A C 1
ATOM 691 O O . PHE A 1 89 ? 6.131 6.756 -6.693 1.00 94.88 89 PHE A O 1
ATOM 698 N N . ARG A 1 90 ? 5.720 4.711 -5.853 1.00 94.19 90 ARG A N 1
ATOM 699 C CA . ARG A 1 90 ? 4.656 4.358 -6.802 1.00 94.19 90 ARG A CA 1
ATOM 700 C C . ARG A 1 90 ? 3.484 5.338 -6.751 1.00 94.19 90 ARG A C 1
ATOM 702 O O . ARG A 1 90 ? 2.875 5.592 -7.783 1.00 94.19 90 ARG A O 1
ATOM 709 N N . SER A 1 91 ? 3.190 5.929 -5.590 1.00 94.50 91 SER A N 1
ATOM 710 C CA . SER A 1 91 ? 2.149 6.962 -5.461 1.00 94.50 91 SER A CA 1
ATOM 711 C C . SER A 1 91 ? 2.438 8.237 -6.274 1.00 94.50 91 SER A C 1
ATOM 713 O O . SER A 1 91 ? 1.508 8.960 -6.638 1.00 94.50 91 SER A O 1
ATOM 715 N N . ARG A 1 92 ? 3.717 8.495 -6.585 1.00 93.69 92 ARG A N 1
ATOM 716 C CA . ARG A 1 92 ? 4.201 9.664 -7.339 1.00 93.69 92 ARG A CA 1
ATOM 717 C C . ARG A 1 92 ? 4.320 9.379 -8.835 1.00 93.69 92 ARG A C 1
ATOM 719 O O . ARG A 1 92 ? 4.182 10.291 -9.651 1.00 93.69 92 ARG A O 1
ATOM 726 N N . ASP A 1 93 ? 4.570 8.122 -9.198 1.00 92.31 93 ASP A N 1
ATOM 727 C CA . ASP A 1 93 ? 4.733 7.692 -10.585 1.00 92.31 93 ASP A CA 1
ATOM 728 C C . ASP A 1 93 ? 3.381 7.546 -11.300 1.00 92.31 93 ASP A C 1
ATOM 730 O O . ASP A 1 93 ? 2.659 6.558 -11.156 1.00 92.31 93 ASP A O 1
ATOM 734 N N . LYS A 1 94 ? 3.054 8.540 -12.129 1.00 85.69 94 LYS A N 1
ATOM 735 C CA . LYS A 1 94 ? 1.860 8.516 -12.984 1.00 85.69 94 LYS A CA 1
ATOM 736 C C . LYS A 1 94 ? 2.097 7.867 -14.353 1.00 85.69 94 LYS A C 1
ATOM 738 O O . LYS A 1 94 ? 1.114 7.565 -15.030 1.00 85.69 94 LYS A O 1
ATOM 743 N N . SER A 1 95 ? 3.344 7.691 -14.806 1.00 87.62 95 SER A N 1
ATOM 744 C CA . SER A 1 95 ? 3.636 7.162 -16.150 1.00 87.62 95 SER A CA 1
ATOM 745 C C . SER A 1 95 ? 3.729 5.634 -16.176 1.00 87.62 95 SER A C 1
ATOM 747 O O . SER A 1 95 ? 3.349 5.031 -17.186 1.00 87.62 95 SER A O 1
ATOM 749 N N . CYS A 1 96 ? 4.187 5.020 -15.078 1.00 89.25 96 CYS A N 1
ATOM 750 C CA . CYS A 1 96 ? 4.533 3.603 -14.949 1.00 89.25 96 CYS A CA 1
ATOM 751 C C . CYS A 1 96 ? 5.278 3.048 -16.175 1.00 89.25 96 CYS A C 1
ATOM 753 O O . CYS A 1 96 ? 4.821 2.112 -16.843 1.00 89.25 96 CYS A O 1
ATOM 755 N N . ASP A 1 97 ? 6.452 3.599 -16.488 1.00 93.88 97 ASP A N 1
ATOM 756 C CA . ASP A 1 97 ? 7.253 3.133 -17.630 1.00 93.88 97 ASP A CA 1
ATOM 757 C C . ASP A 1 97 ? 7.733 1.678 -17.464 1.00 93.88 97 ASP A C 1
ATOM 759 O O . ASP A 1 97 ? 7.858 0.941 -18.450 1.00 93.88 97 ASP A O 1
ATOM 763 N N . ALA A 1 98 ? 7.872 1.201 -16.221 1.00 93.50 98 ALA A N 1
ATOM 764 C CA . ALA A 1 98 ? 8.061 -0.218 -15.922 1.00 93.50 98 ALA A CA 1
ATOM 765 C C . ALA A 1 98 ? 6.881 -1.075 -16.426 1.00 93.50 98 ALA A C 1
ATOM 767 O O . ALA A 1 98 ? 7.094 -2.084 -17.103 1.00 93.50 98 ALA A O 1
ATOM 768 N N . CYS A 1 99 ? 5.633 -0.652 -16.177 1.00 93.62 99 CYS A N 1
ATOM 769 C CA . CYS A 1 99 ? 4.437 -1.338 -16.676 1.00 93.62 99 CYS A CA 1
ATOM 770 C C . CYS A 1 99 ? 4.435 -1.407 -18.211 1.00 93.62 99 CYS A C 1
ATOM 772 O O . CYS A 1 99 ? 4.150 -2.460 -18.785 1.00 93.62 99 CYS A O 1
ATOM 774 N N . ARG A 1 100 ? 4.770 -0.296 -18.881 1.00 94.69 100 ARG A N 1
ATOM 775 C CA . ARG A 1 100 ? 4.820 -0.212 -20.352 1.00 94.69 100 ARG A CA 1
ATOM 776 C C . ARG A 1 100 ? 5.878 -1.142 -20.935 1.00 94.69 100 ARG A C 1
ATOM 778 O O . ARG A 1 100 ? 5.598 -1.875 -21.882 1.00 94.69 100 ARG A O 1
ATOM 785 N N . SER A 1 101 ? 7.057 -1.167 -20.322 1.00 96.81 101 SER A N 1
ATOM 786 C CA . SER A 1 101 ? 8.159 -2.052 -20.709 1.00 96.81 101 SER A CA 1
ATOM 787 C C . SER A 1 101 ? 7.763 -3.526 -20.584 1.00 96.81 101 SER A C 1
ATOM 789 O O . SER A 1 101 ? 7.974 -4.314 -21.506 1.00 96.81 101 SER A O 1
ATOM 791 N N . VAL A 1 102 ? 7.115 -3.905 -19.477 1.00 96.19 102 VAL A N 1
ATOM 792 C CA . VAL A 1 102 ? 6.598 -5.269 -19.276 1.00 96.19 102 VAL A CA 1
ATOM 793 C C . VAL A 1 102 ? 5.510 -5.614 -20.290 1.00 96.19 102 VAL A C 1
ATOM 795 O O . VAL A 1 102 ? 5.530 -6.714 -20.844 1.00 96.19 102 VAL A O 1
ATOM 798 N N . ALA A 1 103 ? 4.578 -4.700 -20.565 1.00 96.50 103 ALA A N 1
ATOM 799 C CA . ALA A 1 103 ? 3.539 -4.911 -21.569 1.00 96.50 103 ALA A CA 1
ATOM 800 C C . ALA A 1 103 ? 4.146 -5.181 -22.953 1.00 96.50 103 ALA A C 1
ATOM 802 O O . ALA A 1 103 ? 3.761 -6.153 -23.603 1.00 96.50 103 ALA A O 1
ATOM 803 N N . LEU A 1 104 ? 5.153 -4.396 -23.352 1.00 97.94 104 LEU A N 1
ATOM 804 C CA . LEU A 1 104 ? 5.870 -4.591 -24.609 1.00 97.94 104 LEU A CA 1
ATOM 805 C C . LEU A 1 104 ? 6.567 -5.956 -24.657 1.00 97.94 104 LEU A C 1
ATOM 807 O O . LEU A 1 104 ? 6.370 -6.708 -25.604 1.00 97.94 104 LEU A O 1
ATOM 811 N N . MET A 1 105 ? 7.313 -6.332 -23.615 1.00 97.94 105 MET A N 1
ATOM 812 C CA . MET A 1 105 ? 7.983 -7.639 -23.565 1.00 97.94 105 MET A CA 1
ATOM 813 C C . MET A 1 105 ? 6.995 -8.812 -23.639 1.00 97.94 105 MET A C 1
ATOM 815 O O . MET A 1 105 ? 7.260 -9.811 -24.310 1.00 97.94 105 MET A O 1
ATOM 819 N N . ARG A 1 106 ? 5.840 -8.707 -22.969 1.00 97.00 106 ARG A N 1
ATOM 820 C CA . ARG A 1 106 ? 4.785 -9.732 -23.014 1.00 97.00 106 ARG A CA 1
ATOM 821 C C . ARG A 1 106 ? 4.128 -9.814 -24.388 1.00 97.00 106 ARG A C 1
ATOM 823 O O . ARG A 1 106 ? 3.834 -10.921 -24.838 1.00 97.00 106 ARG A O 1
ATOM 830 N N . ASN A 1 107 ? 3.925 -8.677 -25.045 1.00 97.75 107 ASN A N 1
ATOM 831 C CA . ASN A 1 107 ? 3.449 -8.634 -26.420 1.00 97.75 107 ASN A CA 1
ATOM 832 C C . ASN A 1 107 ? 4.456 -9.301 -27.366 1.00 97.75 107 ASN A C 1
ATOM 834 O O . ASN A 1 107 ? 4.096 -10.257 -28.045 1.00 97.75 107 ASN A O 1
ATOM 838 N N . SER A 1 108 ? 5.730 -8.905 -27.318 1.00 95.69 108 SER A N 1
ATOM 839 C CA . SER A 1 108 ? 6.769 -9.444 -28.203 1.00 95.69 108 SER A CA 1
ATOM 840 C C . SER A 1 108 ? 7.017 -10.941 -28.012 1.00 95.69 108 SER A C 1
ATOM 842 O O . SER A 1 108 ? 7.207 -11.661 -28.986 1.00 95.69 108 SER A O 1
ATOM 844 N N . ARG A 1 109 ? 7.029 -11.437 -26.765 1.00 95.88 109 ARG A N 1
ATOM 845 C CA . ARG A 1 109 ? 7.309 -12.855 -26.478 1.00 95.88 109 ARG A CA 1
ATOM 846 C C . ARG A 1 109 ? 6.086 -13.760 -26.629 1.00 95.88 109 ARG A C 1
ATOM 848 O O . ARG A 1 109 ? 6.245 -14.930 -26.958 1.00 95.88 109 ARG A O 1
ATOM 855 N N . GLY A 1 110 ? 4.897 -13.266 -26.291 1.00 91.06 110 GLY A N 1
ATOM 856 C CA . GLY A 1 110 ? 3.712 -14.107 -26.092 1.00 91.06 110 GLY A CA 1
ATOM 857 C C . GLY A 1 110 ? 2.450 -13.627 -26.796 1.00 91.06 110 GLY A C 1
ATOM 858 O O . GLY A 1 110 ? 1.389 -14.171 -26.518 1.00 91.06 110 GLY A O 1
ATOM 859 N N . GLY A 1 111 ? 2.534 -12.596 -27.641 1.00 94.06 111 GLY A N 1
ATOM 860 C CA . GLY A 1 111 ? 1.388 -12.048 -28.368 1.00 94.06 111 GLY A CA 1
ATOM 861 C C . GLY A 1 111 ? 0.326 -11.398 -27.477 1.00 94.06 111 GLY A C 1
ATOM 862 O O . GLY A 1 111 ? -0.788 -11.171 -27.938 1.00 94.06 111 GLY A O 1
ATOM 863 N N . TYR A 1 112 ? 0.632 -11.103 -26.204 1.00 95.94 112 TYR A N 1
ATOM 864 C CA . TYR A 1 112 ? -0.332 -10.464 -25.305 1.00 95.94 112 TYR A CA 1
ATOM 865 C C . TYR A 1 112 ? -0.726 -9.080 -25.839 1.00 95.94 112 TYR A C 1
ATOM 867 O O . TYR A 1 112 ? 0.160 -8.322 -26.236 1.00 95.94 112 TYR A O 1
ATOM 875 N N . PRO A 1 113 ? -2.015 -8.713 -25.824 1.00 95.81 113 PRO A N 1
ATOM 876 C CA . PRO A 1 113 ? -2.467 -7.424 -26.328 1.00 95.81 113 PRO A CA 1
ATOM 877 C C . PRO A 1 113 ? -1.853 -6.266 -25.536 1.00 95.81 113 PRO A C 1
ATOM 879 O O . PRO A 1 113 ? -1.668 -6.338 -24.317 1.00 95.81 113 PRO A O 1
ATOM 882 N N . LEU A 1 114 ? -1.544 -5.180 -26.245 1.00 95.50 114 LEU A N 1
ATOM 883 C CA . LEU A 1 114 ? -1.143 -3.921 -25.632 1.00 95.50 114 LEU A CA 1
ATOM 884 C C . LEU A 1 114 ? -2.405 -3.194 -25.163 1.00 95.50 114 LEU A C 1
ATOM 886 O O . LEU A 1 114 ? -3.187 -2.702 -25.970 1.00 95.50 114 LEU A O 1
ATOM 890 N N . GLY A 1 115 ? -2.598 -3.139 -23.847 1.00 92.38 115 GLY A N 1
ATOM 891 C CA . GLY A 1 115 ? -3.759 -2.502 -23.233 1.00 92.38 115 GLY A CA 1
ATOM 892 C C . GLY A 1 115 ? -4.829 -3.494 -22.782 1.00 92.38 115 GLY A C 1
ATOM 893 O O . GLY A 1 115 ? -4.558 -4.667 -22.517 1.00 92.38 115 GLY A O 1
ATOM 894 N N . LYS A 1 116 ? -6.050 -2.987 -22.595 1.00 93.06 116 LYS A N 1
ATOM 895 C CA . LYS A 1 116 ? -7.167 -3.779 -22.077 1.00 93.06 116 LYS A CA 1
ATOM 896 C C . LYS A 1 116 ? -7.703 -4.697 -23.172 1.00 93.06 116 LYS A C 1
ATOM 898 O O . LYS A 1 116 ? -8.066 -4.232 -24.244 1.00 93.06 116 LYS A O 1
ATOM 903 N N . ASP A 1 117 ? -7.820 -5.974 -22.840 1.00 95.25 117 ASP A N 1
ATOM 904 C CA . ASP A 1 117 ? -8.507 -6.976 -23.645 1.00 95.25 117 ASP A CA 1
ATOM 905 C C . ASP A 1 117 ? -9.623 -7.599 -22.803 1.00 95.25 117 ASP A C 1
ATOM 907 O O . ASP A 1 117 ? -9.380 -8.099 -21.698 1.00 95.25 117 ASP A O 1
ATOM 911 N N . ASP A 1 118 ? -10.860 -7.501 -23.289 1.00 92.50 118 ASP A N 1
ATOM 912 C CA . ASP A 1 118 ? -12.041 -7.918 -22.535 1.00 92.50 118 ASP A CA 1
ATOM 913 C C . ASP A 1 118 ? -12.199 -9.442 -22.485 1.00 92.50 118 ASP A C 1
ATOM 915 O O . ASP A 1 118 ? -12.762 -9.958 -21.517 1.00 92.50 118 ASP A O 1
ATOM 919 N N . GLN A 1 119 ? -11.684 -10.176 -23.477 1.00 89.56 119 GLN A N 1
ATOM 920 C CA . GLN A 1 119 ? -11.691 -11.637 -23.459 1.00 89.56 119 GLN A CA 1
ATOM 921 C C . GLN A 1 119 ? -10.744 -12.149 -22.374 1.00 89.56 119 GLN A C 1
ATOM 923 O O . GLN A 1 119 ? -11.187 -12.847 -21.464 1.00 89.56 119 GLN A O 1
ATOM 928 N N . LEU A 1 120 ? -9.483 -11.715 -22.389 1.00 90.00 120 LEU A N 1
ATOM 929 C CA . LEU A 1 120 ? -8.510 -12.050 -21.353 1.00 90.00 120 LEU A CA 1
ATOM 930 C C . LEU A 1 120 ? -8.966 -11.554 -19.976 1.00 90.00 120 LEU A C 1
ATOM 932 O O . LEU A 1 120 ? -8.710 -12.206 -18.966 1.00 90.00 120 LEU A O 1
ATOM 936 N N . ALA A 1 121 ? -9.660 -10.413 -19.894 1.00 88.88 121 ALA A N 1
ATOM 937 C CA . ALA A 1 121 ? -10.227 -9.940 -18.633 1.00 88.88 121 ALA A CA 1
ATOM 938 C C . ALA A 1 121 ? -11.304 -10.877 -18.069 1.00 88.88 121 ALA A C 1
ATOM 940 O O . ALA A 1 121 ? -11.332 -11.078 -16.851 1.00 88.88 121 ALA A O 1
ATOM 941 N N . ARG A 1 122 ? -12.156 -11.456 -18.926 1.00 87.50 122 ARG A N 1
ATOM 942 C CA . ARG A 1 122 ? -13.120 -12.495 -18.535 1.00 87.50 122 ARG A CA 1
ATOM 943 C C . ARG A 1 122 ? -12.403 -13.782 -18.139 1.00 87.50 122 ARG A C 1
ATOM 945 O O . ARG A 1 122 ? -12.621 -14.268 -17.034 1.00 87.50 122 ARG A O 1
ATOM 952 N N . GLU A 1 123 ? -11.469 -14.255 -18.961 1.00 89.31 123 GLU A N 1
ATOM 953 C CA . GLU A 1 123 ? -10.689 -15.468 -18.687 1.00 89.31 123 GLU A CA 1
ATOM 954 C C . GLU A 1 123 ? -9.915 -15.380 -17.361 1.00 89.31 123 GLU A C 1
ATOM 956 O O . GLU A 1 123 ? -9.864 -16.353 -16.611 1.00 89.31 123 GLU A O 1
ATOM 961 N N . ARG A 1 124 ? -9.372 -14.210 -16.987 1.00 86.31 124 ARG A N 1
ATOM 962 C CA . ARG A 1 124 ? -8.736 -14.008 -15.667 1.00 86.31 124 ARG A CA 1
ATOM 963 C C . ARG A 1 124 ? -9.667 -14.320 -14.489 1.00 86.31 124 ARG A C 1
ATOM 965 O O . ARG A 1 124 ? -9.168 -14.664 -13.422 1.00 86.31 124 ARG A O 1
ATOM 972 N N . ARG A 1 125 ? -10.984 -14.173 -14.665 1.00 82.44 125 ARG A N 1
ATOM 973 C CA . ARG A 1 125 ? -12.000 -14.414 -13.630 1.00 82.44 125 ARG A CA 1
ATOM 974 C C . ARG A 1 125 ? -12.613 -15.815 -13.704 1.00 82.44 125 ARG A C 1
ATOM 976 O O . ARG A 1 125 ? -13.019 -16.316 -12.666 1.00 82.44 125 ARG A O 1
ATOM 983 N N . THR A 1 126 ? -12.666 -16.439 -14.885 1.00 82.94 126 THR A N 1
ATOM 984 C CA . THR A 1 126 ? -13.400 -17.705 -15.108 1.00 82.94 126 THR A CA 1
ATOM 985 C C . THR A 1 126 ? -12.519 -18.913 -15.443 1.00 82.94 126 THR A C 1
ATOM 987 O O . THR A 1 126 ? -12.920 -20.051 -15.208 1.00 82.94 126 THR A O 1
ATOM 990 N N . SER A 1 127 ? -11.291 -18.711 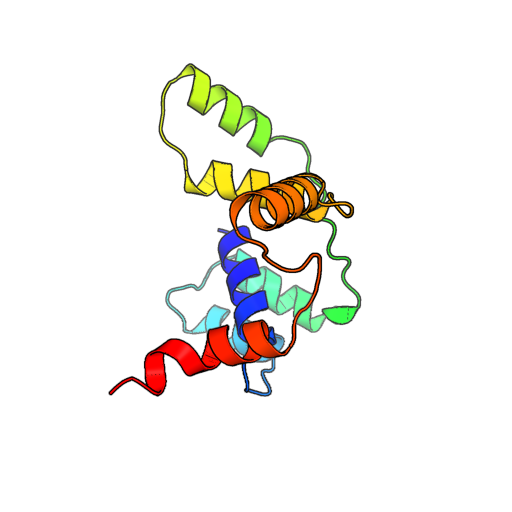-15.939 1.00 70.38 127 SER A N 1
ATOM 991 C CA . SER A 1 127 ? -10.455 -19.790 -16.510 1.00 70.38 127 SER A CA 1
ATOM 992 C C . SER A 1 127 ? -10.076 -20.913 -15.537 1.00 70.38 127 SER A C 1
ATOM 994 O O . SER A 1 127 ? -9.624 -21.971 -15.976 1.00 70.38 127 SER A O 1
ATOM 996 N N . ARG A 1 128 ? -10.245 -20.706 -14.224 1.00 60.00 128 ARG A N 1
ATOM 997 C CA . ARG A 1 128 ? -9.958 -21.703 -13.179 1.00 60.00 128 ARG A CA 1
ATOM 998 C C . ARG A 1 128 ? -11.200 -22.346 -12.562 1.00 60.00 128 ARG A C 1
ATOM 1000 O O . ARG A 1 128 ? -11.045 -23.293 -11.802 1.00 60.00 128 ARG A O 1
ATOM 1007 N N . THR A 1 129 ? -12.397 -21.854 -12.871 1.00 60.59 129 THR A N 1
ATOM 1008 C CA . THR A 1 129 ? -13.665 -22.362 -12.318 1.00 60.59 129 THR A CA 1
ATOM 1009 C C . THR A 1 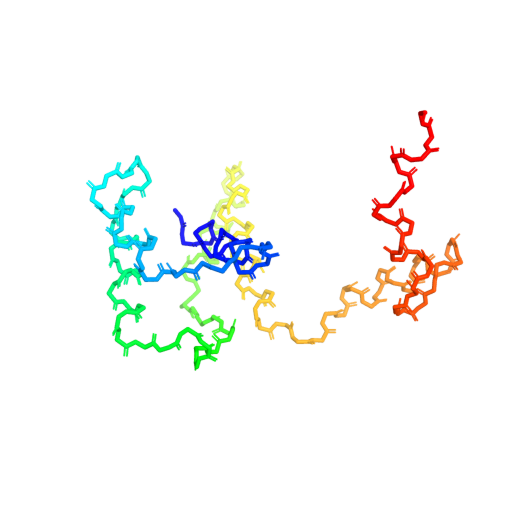129 ? -14.465 -23.195 -13.317 1.00 60.59 129 THR A C 1
ATOM 1011 O O . THR A 1 129 ? -15.323 -23.952 -12.896 1.00 60.59 129 THR A O 1
ATOM 1014 N N . GLU A 1 130 ? -14.171 -23.104 -14.618 1.00 55.97 130 GLU A N 1
ATOM 1015 C CA . GLU A 1 130 ? -14.879 -23.851 -15.679 1.00 55.97 130 GLU A CA 1
ATOM 1016 C C . GLU A 1 130 ? -14.168 -25.150 -16.118 1.00 55.97 130 GLU A C 1
ATOM 1018 O O . GLU A 1 130 ? -14.624 -25.827 -17.034 1.00 55.97 130 GLU A O 1
ATOM 1023 N N . LYS A 1 131 ? -13.035 -25.507 -15.496 1.00 49.53 131 LYS A N 1
ATOM 1024 C CA . LYS A 1 131 ? -12.269 -26.738 -15.796 1.00 49.53 131 LYS A CA 1
ATOM 1025 C C . LYS A 1 131 ? -12.454 -27.869 -14.768 1.00 49.53 131 LYS A C 1
ATOM 1027 O O . LYS A 1 131 ? -11.638 -28.790 -14.752 1.00 49.53 131 LYS A O 1
ATOM 1032 N N . ILE A 1 132 ? -13.488 -27.803 -13.927 1.00 45.84 132 ILE A N 1
ATOM 1033 C CA . ILE A 1 132 ? -13.909 -28.892 -13.026 1.00 45.84 132 ILE A CA 1
ATOM 1034 C C . ILE A 1 132 ? -15.330 -29.298 -13.397 1.00 45.84 132 ILE A C 1
ATOM 1036 O O . ILE A 1 132 ? -16.159 -28.374 -13.547 1.00 45.84 132 ILE A O 1
#

Sequence (132 aa):
MAQAIGEGVSLLRGSDFHLDLEKIFKSWARGATVRGWLVELMARSLAEQRFSDVPSHVEDTGEVNWLVHDALEKEIPIPVIATAAMELFRSRDKSCDACRSVALMRNSRGGYPLGKDDQLARERRTSRTEKI

pLDDT: mean 93.38, std 8.68, range [45.84, 98.62]